Protein AF-A0AAV4USR3-F1 (afdb_monomer)

Sequence (116 aa):
MMTARRELTDFERGMHNIPPWTAQWSPALNDRDRRRLQRVVNSNGQATLRQITAEINVGRTRDLSVRTVRRNLAFLGYSSRRPTRVPLLTERHRLQRLSWAREHIGWSLDEWKTLA

Mean predicted aligned error: 11.94 Å

Solvent-accessible surface area (backbone atoms only — not comparable to full-atom values): 7702 Å² total; per-residue (Å²): 136,87,77,86,74,83,64,87,52,79,71,72,80,61,65,91,74,73,66,79,89,56,82,66,80,59,88,87,60,53,75,68,51,51,55,48,51,51,50,58,43,70,76,39,84,81,62,48,67,66,55,54,34,53,59,69,28,61,95,46,97,69,74,65,53,59,66,59,52,52,53,52,37,47,74,74,60,51,77,93,74,82,80,80,91,68,82,86,73,52,71,67,56,50,52,54,53,49,52,51,50,62,77,52,68,81,62,50,76,70,63,59,56,76,77,112

Foldseek 3Di:
DDDPDQDPDPVNVPPPDDDPVCVPLPPPADPVLLVVLVVLCVVPVPDDLVRSQVVSQVPDPDGDDSVSSVSSCVVVRHDDDDDDDDPDDDPVNVVVVVVVCVVCVPDDPVNVVVVD

Organism: NCBI:txid1538125

Secondary structure (DSSP, 8-state):
---------GGGGGTT---GGGTTS-TTS-HHHHHHHHHHHHH-TT--HHHHHHHHHTT-SSPPPHHHHHHHHHHTT----PPP------HHHHHHHHHHHHHTTT--HHHHHTT-

Nearest PDB structures (foldseek):
  2roh-assembly1_A  TM=5.641E-01  e=9.543E+00  Oryza sativa

Structure (mmCIF, N/CA/C/O backbone):
data_AF-A0AAV4USR3-F1
#
_entry.id   AF-A0AAV4USR3-F1
#
loop_
_atom_site.group_PDB
_atom_site.id
_atom_site.type_symbol
_atom_site.label_atom_id
_atom_site.label_alt_id
_atom_site.label_comp_id
_atom_site.label_asym_id
_atom_site.label_entity_id
_atom_site.label_seq_id
_atom_site.pdbx_PDB_ins_code
_atom_site.Cartn_x
_atom_site.Cartn_y
_atom_site.Cartn_z
_atom_site.occupancy
_atom_site.B_iso_or_equiv
_atom_site.auth_seq_id
_atom_site.auth_comp_id
_atom_site.auth_asym_id
_atom_site.auth_atom_id
_atom_site.pdbx_PDB_model_num
ATOM 1 N N . MET A 1 1 ? -1.193 0.515 9.730 1.00 30.30 1 MET A N 1
ATOM 2 C CA . MET A 1 1 ? -0.431 -0.531 9.019 1.00 30.30 1 MET A CA 1
ATOM 3 C C . MET A 1 1 ? -1.405 -1.283 8.122 1.00 30.30 1 MET A C 1
ATOM 5 O O . MET A 1 1 ? -2.218 -2.035 8.637 1.00 30.30 1 MET A O 1
ATOM 9 N N . MET A 1 2 ? -1.437 -0.980 6.821 1.00 30.89 2 MET A N 1
ATOM 10 C CA . MET A 1 2 ? -2.318 -1.670 5.871 1.00 30.89 2 MET A CA 1
ATOM 11 C C . MET A 1 2 ? -1.630 -2.956 5.416 1.00 30.89 2 MET A C 1
ATOM 13 O O . MET A 1 2 ? -0.662 -2.921 4.664 1.00 30.89 2 MET A O 1
ATOM 17 N N . THR A 1 3 ? -2.112 -4.083 5.921 1.00 31.78 3 THR A N 1
ATOM 18 C CA . THR A 1 3 ? -1.716 -5.427 5.508 1.00 31.78 3 THR A CA 1
ATOM 19 C C . THR A 1 3 ? -2.157 -5.646 4.064 1.00 31.78 3 THR A C 1
ATOM 21 O O . THR A 1 3 ? -3.350 -5.733 3.773 1.00 31.78 3 THR A O 1
ATOM 24 N N . ALA A 1 4 ? -1.198 -5.734 3.142 1.00 34.66 4 ALA A N 1
ATOM 25 C CA . ALA A 1 4 ? -1.446 -6.242 1.800 1.00 34.66 4 ALA A CA 1
ATOM 26 C C . ALA A 1 4 ? -1.806 -7.731 1.923 1.00 34.66 4 ALA A C 1
ATOM 28 O O . ALA A 1 4 ? -0.934 -8.594 2.023 1.00 34.66 4 ALA A O 1
ATOM 29 N N . ARG A 1 5 ? -3.103 -8.036 2.016 1.00 40.19 5 ARG A N 1
ATOM 30 C CA . ARG A 1 5 ? -3.588 -9.414 2.086 1.00 40.19 5 ARG A CA 1
ATOM 31 C C . ARG A 1 5 ? -3.612 -9.975 0.665 1.00 40.19 5 ARG A C 1
ATOM 33 O O . ARG A 1 5 ? -4.378 -9.511 -0.173 1.00 40.19 5 ARG A O 1
ATOM 40 N N . ARG A 1 6 ? -2.729 -10.941 0.407 1.00 42.88 6 ARG A N 1
ATOM 41 C CA . ARG A 1 6 ? -2.738 -11.806 -0.778 1.00 42.88 6 ARG A CA 1
ATOM 42 C C . ARG A 1 6 ? -4.080 -12.534 -0.805 1.00 42.88 6 ARG A C 1
ATOM 44 O O . ARG A 1 6 ? -4.333 -13.357 0.070 1.00 42.88 6 ARG A O 1
ATOM 51 N N . GLU A 1 7 ? -4.946 -12.203 -1.754 1.00 40.69 7 GLU A N 1
ATOM 52 C CA . GLU A 1 7 ? -6.102 -13.048 -2.041 1.00 40.69 7 GLU A CA 1
ATOM 53 C C . GLU A 1 7 ? -5.643 -14.143 -3.005 1.00 40.69 7 GLU A C 1
ATOM 55 O O . GLU A 1 7 ? -5.051 -13.856 -4.046 1.00 40.69 7 GLU A O 1
ATOM 60 N N . LEU A 1 8 ? -5.841 -15.397 -2.596 1.00 39.69 8 LEU A N 1
ATOM 61 C CA . LEU A 1 8 ? -5.599 -16.577 -3.419 1.00 39.69 8 LEU A CA 1
ATOM 62 C C . LEU A 1 8 ? -6.607 -16.522 -4.575 1.00 39.69 8 LEU A C 1
ATOM 64 O O . LEU A 1 8 ? -7.795 -16.772 -4.386 1.00 39.69 8 LEU A O 1
ATOM 68 N N . THR A 1 9 ? -6.170 -16.072 -5.748 1.00 47.53 9 THR A N 1
ATOM 69 C CA . THR A 1 9 ? -7.035 -15.976 -6.932 1.00 47.53 9 THR A CA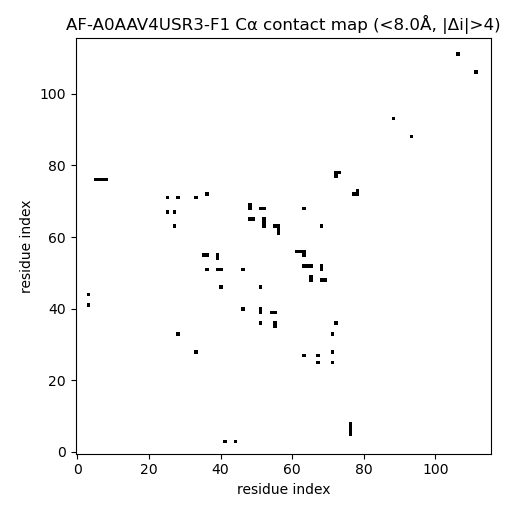 1
ATOM 70 C C . THR A 1 9 ? -7.415 -17.371 -7.434 1.00 47.53 9 THR A C 1
ATOM 72 O O . THR A 1 9 ? -6.604 -18.288 -7.323 1.00 47.53 9 THR A O 1
ATOM 75 N N . ASP A 1 10 ? -8.570 -17.518 -8.094 1.00 38.16 10 ASP A N 1
ATOM 76 C CA . ASP A 1 10 ? -9.006 -18.759 -8.776 1.00 38.16 10 ASP A CA 1
ATOM 77 C C . ASP A 1 10 ? -7.948 -19.356 -9.734 1.00 38.16 10 ASP A C 1
ATOM 79 O O . ASP A 1 10 ? -7.978 -20.543 -10.051 1.00 38.16 10 ASP A O 1
ATOM 83 N N . PHE A 1 11 ? -6.957 -18.550 -10.130 1.00 40.94 11 PHE A N 1
ATOM 84 C CA . PHE A 1 11 ? -5.732 -18.947 -10.826 1.00 40.94 11 PHE A CA 1
ATOM 85 C C . PHE A 1 11 ? -4.934 -20.053 -10.106 1.00 40.94 11 PHE A C 1
ATOM 87 O O . PHE A 1 11 ? -4.381 -20.925 -10.769 1.00 40.94 11 PHE A O 1
ATOM 94 N N . GLU A 1 12 ? -4.896 -20.066 -8.768 1.00 42.19 12 GLU A N 1
ATOM 95 C CA . GLU A 1 12 ? -4.143 -21.058 -7.985 1.00 42.19 12 GLU A CA 1
ATOM 96 C C . GLU A 1 12 ? -4.843 -22.431 -7.928 1.00 42.19 12 GLU A C 1
ATOM 98 O O . GLU A 1 12 ? -4.163 -23.445 -7.782 1.00 42.19 12 GLU A O 1
ATOM 103 N N . ARG A 1 13 ? -6.172 -22.514 -8.128 1.00 46.25 13 ARG A N 1
ATOM 104 C CA . ARG A 1 13 ? -6.904 -23.803 -8.170 1.00 46.25 13 ARG A CA 1
ATOM 105 C C . ARG A 1 13 ? -6.668 -24.606 -9.456 1.00 46.25 13 ARG A C 1
ATOM 107 O O . ARG A 1 13 ? -6.939 -25.801 -9.474 1.00 46.25 13 ARG A O 1
ATOM 114 N N . GLY A 1 14 ? -6.173 -23.977 -10.525 1.00 44.16 14 GLY A N 1
ATOM 115 C CA . GLY A 1 14 ? -6.080 -24.577 -11.864 1.00 44.16 14 GLY A CA 1
ATOM 116 C C . GLY A 1 14 ? -4.674 -24.962 -12.337 1.00 44.16 14 GLY A C 1
ATOM 117 O O . GLY A 1 14 ? -4.511 -25.324 -13.499 1.00 44.16 14 GLY A O 1
ATOM 118 N N . MET A 1 15 ? -3.641 -24.873 -11.491 1.00 48.38 15 MET A N 1
ATOM 119 C CA . MET A 1 15 ? -2.240 -25.020 -11.930 1.00 48.38 15 MET A CA 1
ATOM 120 C C . MET A 1 15 ? -1.744 -26.465 -12.101 1.00 48.38 15 MET A C 1
ATOM 122 O O . MET A 1 15 ? -0.615 -26.666 -12.541 1.00 48.38 15 MET A O 1
ATOM 126 N N . HIS A 1 16 ? -2.557 -27.479 -11.799 1.00 49.75 16 HIS A N 1
ATOM 127 C CA . HIS A 1 16 ? -2.119 -28.879 -11.871 1.00 49.75 16 HIS A CA 1
ATOM 128 C C . HIS A 1 16 ? -2.033 -29.455 -13.294 1.00 49.75 16 HIS A C 1
ATOM 130 O O . HIS A 1 16 ? -1.682 -30.622 -13.442 1.00 49.75 16 HIS A O 1
ATOM 136 N N . ASN A 1 17 ? -2.329 -28.677 -14.345 1.00 47.12 17 ASN A N 1
ATOM 137 C CA . ASN A 1 17 ? -2.260 -29.186 -15.716 1.00 47.12 17 ASN A CA 1
ATOM 138 C C . ASN A 1 17 ? -1.972 -28.088 -16.759 1.00 47.12 17 ASN A C 1
ATOM 140 O O . ASN A 1 17 ? -2.830 -27.710 -17.555 1.00 47.12 17 ASN A O 1
ATOM 144 N N . ILE A 1 18 ? -0.757 -27.534 -16.731 1.00 50.78 18 ILE A N 1
ATOM 145 C CA . ILE A 1 18 ? -0.300 -26.541 -17.711 1.00 50.78 18 ILE A CA 1
ATOM 146 C C . ILE A 1 18 ? 0.595 -27.239 -18.761 1.00 50.78 18 ILE A C 1
ATOM 148 O O . ILE A 1 18 ? 1.625 -27.801 -18.384 1.00 50.78 18 ILE A O 1
ATOM 152 N N . PRO A 1 19 ? 0.257 -27.209 -20.069 1.00 46.75 19 PRO A N 1
ATOM 153 C CA . PRO A 1 19 ? 1.023 -27.913 -21.101 1.00 46.75 19 PRO A CA 1
ATOM 154 C C . PRO A 1 19 ? 2.440 -27.350 -21.322 1.00 46.75 19 PRO A C 1
ATOM 156 O O . PRO A 1 19 ? 2.606 -26.131 -21.303 1.00 46.75 19 PRO A O 1
ATOM 159 N N . PRO A 1 20 ? 3.455 -28.169 -21.657 1.00 44.19 20 PRO A N 1
ATOM 160 C CA . PRO A 1 20 ? 4.866 -27.750 -21.740 1.00 44.19 20 PRO A CA 1
ATOM 161 C C . PRO A 1 20 ? 5.180 -26.634 -22.753 1.00 44.19 20 PRO A C 1
ATOM 163 O O . PRO A 1 20 ? 6.134 -25.884 -22.570 1.00 44.19 20 PRO A O 1
ATOM 166 N N . TRP A 1 21 ? 4.367 -26.457 -23.802 1.00 45.12 21 TRP A N 1
ATOM 167 C CA . TRP A 1 21 ? 4.540 -25.382 -24.798 1.00 45.12 21 TRP A CA 1
ATOM 168 C C . TRP A 1 21 ? 4.199 -23.979 -24.262 1.00 45.12 21 TRP A C 1
ATOM 170 O O . TRP A 1 21 ? 4.398 -22.970 -24.934 1.00 45.12 21 TRP A O 1
ATOM 180 N N . THR A 1 22 ? 3.748 -23.898 -23.012 1.00 47.72 22 THR A N 1
ATOM 181 C CA . THR A 1 22 ? 3.636 -22.665 -22.227 1.00 47.72 22 THR A CA 1
ATOM 182 C C . THR A 1 22 ? 4.960 -22.193 -21.623 1.00 47.72 22 THR A C 1
ATOM 184 O O . THR A 1 22 ? 4.990 -21.148 -20.971 1.00 47.72 22 THR A O 1
ATOM 187 N N . ALA A 1 23 ? 6.076 -22.887 -21.887 1.00 41.19 23 ALA A N 1
ATOM 188 C CA . ALA A 1 23 ? 7.441 -22.544 -21.462 1.00 41.19 23 ALA A CA 1
ATOM 189 C C . ALA A 1 23 ? 7.973 -21.172 -21.960 1.00 41.19 23 ALA A C 1
ATOM 191 O O . ALA A 1 23 ? 9.167 -20.890 -21.912 1.00 41.19 23 ALA A O 1
ATOM 192 N N . GLN A 1 24 ? 7.083 -20.280 -22.392 1.00 51.19 24 GLN A N 1
ATOM 193 C CA . GLN A 1 24 ? 7.318 -18.889 -22.752 1.00 51.19 24 GLN A CA 1
ATOM 194 C C . GLN A 1 24 ? 6.398 -17.935 -21.961 1.00 51.19 24 GLN A C 1
ATOM 196 O O . GLN A 1 24 ? 5.935 -16.912 -22.468 1.00 51.19 24 GLN A O 1
ATOM 201 N N . TRP A 1 25 ? 6.079 -18.232 -20.700 1.00 54.62 25 TRP A N 1
ATOM 202 C CA . TRP A 1 25 ? 5.266 -17.341 -19.865 1.00 54.62 25 TRP A CA 1
ATOM 203 C C . TRP A 1 25 ? 6.099 -16.177 -19.303 1.00 54.62 25 TRP A C 1
ATOM 205 O O . TRP A 1 25 ? 6.557 -16.143 -18.163 1.00 54.62 25 TRP A O 1
ATOM 215 N N . SER A 1 26 ? 6.255 -15.187 -20.190 1.00 55.75 26 SER A N 1
ATOM 216 C CA . SER A 1 26 ? 6.969 -13.907 -20.067 1.00 55.75 26 SER A CA 1
ATOM 217 C C . SER A 1 26 ? 8.467 -14.023 -19.734 1.00 55.75 26 SER A C 1
ATOM 219 O O . SER A 1 26 ? 8.857 -13.780 -18.592 1.00 55.75 26 SER A O 1
ATOM 221 N N . PRO A 1 27 ? 9.332 -14.241 -20.747 1.00 56.00 27 PRO A N 1
ATOM 222 C CA . PRO A 1 27 ? 10.795 -14.301 -20.591 1.00 56.00 27 PRO A CA 1
ATOM 223 C C . PRO A 1 27 ? 11.454 -12.996 -20.105 1.00 56.00 27 PRO A C 1
ATOM 225 O O . PRO A 1 27 ? 12.654 -12.955 -19.864 1.00 56.00 27 PRO A O 1
ATOM 228 N N . ALA A 1 28 ? 10.704 -11.893 -20.019 1.00 58.81 28 ALA A N 1
ATOM 229 C CA . ALA A 1 28 ? 11.267 -10.554 -19.842 1.00 58.81 28 ALA A CA 1
ATOM 230 C C . ALA A 1 28 ? 11.705 -10.219 -18.401 1.00 58.81 28 ALA A C 1
ATOM 232 O O . ALA A 1 28 ? 12.473 -9.276 -18.206 1.00 58.81 28 ALA A O 1
ATOM 233 N N . LEU A 1 29 ? 11.196 -10.942 -17.399 1.00 72.44 29 LEU A N 1
ATOM 234 C CA . LEU A 1 29 ? 11.468 -10.710 -15.977 1.00 72.44 29 LEU A CA 1
ATOM 235 C C . LEU A 1 29 ? 11.821 -12.045 -15.312 1.00 72.44 29 LEU A C 1
ATOM 237 O O . LEU A 1 29 ? 10.968 -12.931 -15.208 1.00 72.44 29 LEU A O 1
ATOM 241 N N . ASN A 1 30 ? 13.070 -12.166 -14.859 1.00 82.88 30 ASN A N 1
ATOM 242 C CA . ASN A 1 30 ? 13.542 -13.317 -14.089 1.00 82.88 30 ASN A CA 1
ATOM 243 C C . ASN A 1 30 ? 13.008 -13.275 -12.641 1.00 82.88 30 ASN A 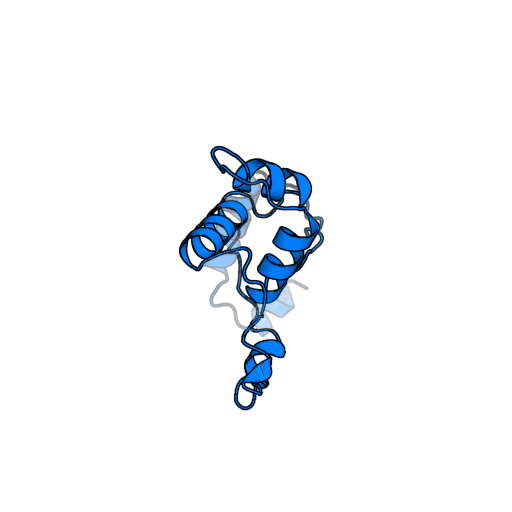C 1
ATOM 245 O O . ASN A 1 30 ? 12.438 -12.275 -12.196 1.00 82.88 30 ASN A O 1
ATOM 249 N N . ASP A 1 31 ? 13.228 -14.336 -11.868 1.00 83.00 31 ASP A N 1
ATOM 250 C CA . ASP A 1 31 ? 12.729 -14.426 -10.487 1.00 83.00 31 ASP A CA 1
ATOM 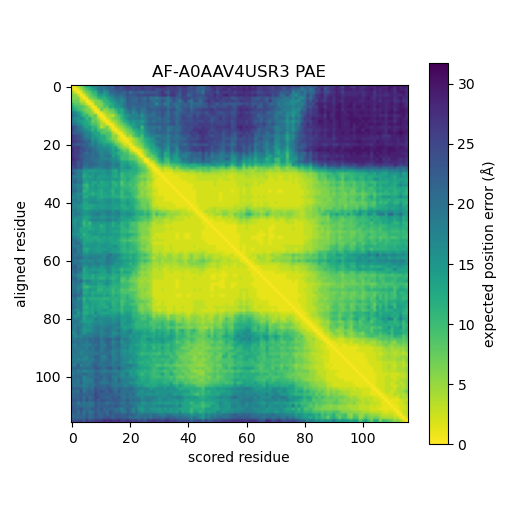251 C C . ASP A 1 31 ? 13.293 -13.349 -9.554 1.00 83.00 31 ASP A C 1
ATOM 253 O O . ASP A 1 31 ? 12.644 -12.934 -8.590 1.00 83.00 31 ASP A O 1
ATOM 257 N N . ARG A 1 32 ? 14.509 -12.859 -9.820 1.00 85.12 32 ARG A N 1
ATOM 258 C CA . ARG A 1 32 ? 15.092 -11.737 -9.070 1.00 85.12 32 ARG A CA 1
ATOM 259 C C . ARG A 1 32 ? 14.307 -10.455 -9.327 1.00 85.12 32 ARG A C 1
ATOM 261 O O . ARG A 1 32 ? 13.997 -9.725 -8.384 1.00 85.12 32 ARG A O 1
ATOM 268 N N . ASP A 1 33 ? 13.963 -10.200 -10.580 1.00 87.25 33 ASP A N 1
ATOM 269 C CA . ASP A 1 33 ? 13.201 -9.027 -10.959 1.00 87.25 33 ASP A CA 1
ATOM 270 C C . ASP A 1 33 ? 11.749 -9.113 -10.479 1.00 87.25 33 ASP A C 1
ATOM 272 O O . ASP A 1 33 ? 11.200 -8.108 -10.033 1.00 87.25 33 ASP A O 1
ATOM 276 N N . ARG A 1 34 ? 11.141 -10.307 -10.489 1.00 87.94 34 ARG A N 1
ATOM 277 C CA . ARG A 1 34 ? 9.805 -10.537 -9.913 1.00 87.94 34 ARG A CA 1
ATOM 278 C C . ARG A 1 34 ? 9.794 -10.250 -8.410 1.00 87.94 34 ARG A C 1
ATOM 280 O O . ARG A 1 34 ? 8.928 -9.518 -7.938 1.00 87.94 34 ARG A O 1
ATOM 287 N N . ARG A 1 35 ? 10.812 -10.704 -7.668 1.00 90.25 35 ARG A N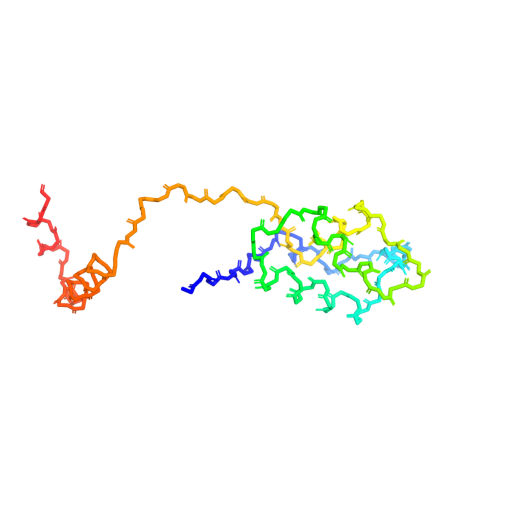 1
ATOM 288 C CA . ARG A 1 35 ? 10.993 -10.352 -6.245 1.00 90.25 35 ARG A CA 1
ATOM 289 C C . ARG A 1 35 ? 11.205 -8.853 -6.032 1.00 90.25 35 ARG A C 1
ATOM 291 O O . ARG A 1 35 ? 10.716 -8.288 -5.055 1.00 90.25 35 ARG A O 1
ATOM 298 N N . ARG A 1 36 ? 11.940 -8.181 -6.924 1.00 91.00 36 ARG A N 1
ATOM 299 C CA . ARG A 1 36 ? 12.092 -6.718 -6.876 1.00 91.00 36 ARG A CA 1
ATOM 300 C C . ARG A 1 36 ? 10.754 -6.019 -7.120 1.00 91.00 36 ARG A C 1
ATOM 302 O O . ARG A 1 36 ? 10.418 -5.121 -6.359 1.00 91.00 36 ARG A O 1
ATOM 309 N N . LEU A 1 37 ? 9.983 -6.465 -8.108 1.00 90.50 37 LEU A N 1
ATOM 310 C CA . LEU A 1 37 ? 8.659 -5.934 -8.422 1.00 90.50 37 LEU A CA 1
ATOM 311 C C . LEU A 1 37 ? 7.700 -6.058 -7.229 1.00 90.50 37 LEU A C 1
ATOM 313 O O . LEU A 1 37 ? 7.029 -5.088 -6.894 1.00 90.50 37 LEU A O 1
ATOM 317 N N . GLN A 1 38 ? 7.698 -7.197 -6.529 1.00 91.81 38 GLN A N 1
ATOM 318 C CA . GLN A 1 38 ? 6.921 -7.368 -5.293 1.00 91.81 38 GLN A CA 1
ATOM 319 C C . GLN A 1 38 ? 7.323 -6.365 -4.207 1.00 91.81 38 GLN A C 1
ATOM 321 O O . GLN A 1 38 ? 6.456 -5.779 -3.566 1.00 91.81 38 GLN A O 1
ATOM 326 N N . ARG A 1 39 ? 8.627 -6.123 -4.012 1.00 92.75 39 ARG A N 1
ATOM 327 C CA . ARG A 1 39 ? 9.104 -5.135 -3.029 1.00 92.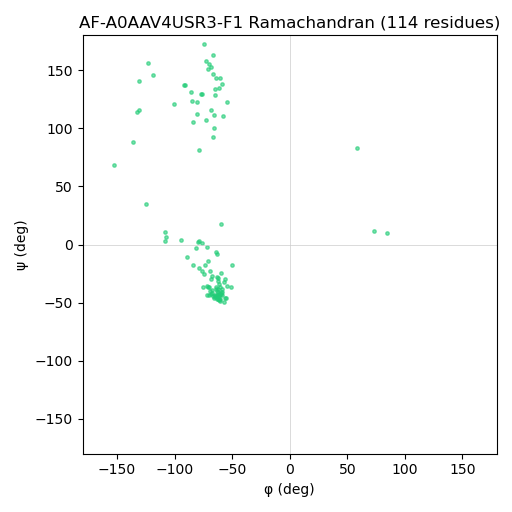75 39 ARG A CA 1
ATOM 328 C C . ARG A 1 39 ? 8.650 -3.715 -3.363 1.00 92.75 39 ARG A C 1
ATOM 330 O O . ARG A 1 39 ? 8.198 -3.027 -2.458 1.00 92.75 39 ARG A O 1
ATOM 337 N N . VAL A 1 40 ? 8.727 -3.317 -4.635 1.00 92.38 40 VAL A N 1
ATOM 338 C CA . VAL A 1 40 ? 8.265 -2.001 -5.118 1.00 92.38 40 VAL A CA 1
ATOM 339 C C . VAL A 1 40 ? 6.764 -1.813 -4.876 1.00 92.38 40 VAL A C 1
ATOM 341 O O . VAL A 1 40 ? 6.318 -0.765 -4.427 1.00 92.38 40 VAL A O 1
ATOM 344 N N . VAL A 1 41 ? 5.959 -2.844 -5.136 1.00 91.62 41 VAL A N 1
ATOM 345 C CA . VAL A 1 41 ? 4.510 -2.771 -4.890 1.00 91.62 41 VAL A CA 1
ATOM 346 C C . VAL A 1 41 ? 4.195 -2.726 -3.395 1.00 91.62 41 VAL A C 1
ATOM 348 O O . VAL A 1 41 ? 3.317 -1.982 -2.969 1.00 91.62 41 VAL A O 1
ATOM 351 N N . ASN A 1 42 ? 4.911 -3.506 -2.585 1.00 91.00 42 ASN A N 1
ATOM 352 C CA . ASN A 1 42 ? 4.655 -3.588 -1.150 1.00 91.00 42 ASN A CA 1
ATOM 353 C C . ASN A 1 42 ? 5.143 -2.347 -0.382 1.00 91.00 42 ASN A C 1
ATOM 355 O O . ASN A 1 42 ? 4.594 -2.057 0.679 1.00 91.00 42 ASN A O 1
ATOM 359 N N . SER A 1 43 ? 6.140 -1.609 -0.888 1.00 89.56 43 SER A N 1
ATOM 360 C CA . SER A 1 43 ? 6.584 -0.344 -0.285 1.00 89.56 43 SER A CA 1
ATOM 361 C C . SER A 1 43 ? 5.564 0.779 -0.489 1.00 89.56 43 SER A C 1
ATOM 363 O O . SER A 1 43 ? 5.362 1.591 0.413 1.00 89.56 43 SER A O 1
ATOM 365 N N . ASN A 1 44 ? 4.883 0.806 -1.639 1.00 85.62 44 ASN A N 1
ATOM 366 C CA . ASN A 1 44 ? 3.826 1.766 -1.935 1.00 85.62 44 ASN A CA 1
ATOM 367 C C . ASN A 1 44 ? 2.618 1.088 -2.600 1.00 85.62 44 ASN A C 1
ATOM 369 O O . ASN A 1 44 ? 2.476 1.076 -3.824 1.00 85.62 44 ASN A O 1
ATOM 373 N N . GLY A 1 45 ? 1.686 0.604 -1.774 1.00 80.56 45 GLY A N 1
ATOM 374 C CA . GLY A 1 45 ? 0.458 -0.051 -2.239 1.00 80.56 45 GLY A CA 1
ATOM 375 C C . GLY A 1 45 ? -0.503 0.846 -3.037 1.00 80.56 45 GLY A C 1
ATOM 376 O O . GLY A 1 45 ? -1.497 0.349 -3.561 1.00 80.56 45 GLY A O 1
ATOM 377 N N . GLN A 1 46 ? -0.232 2.153 -3.139 1.00 83.94 46 GLN A N 1
ATOM 378 C CA . GLN A 1 46 ? -1.014 3.108 -3.933 1.00 83.94 46 GLN A CA 1
ATOM 379 C C . GLN A 1 46 ? -0.278 3.588 -5.193 1.00 83.94 46 GLN A C 1
ATOM 381 O O . GLN A 1 46 ? -0.805 4.429 -5.924 1.00 83.94 46 GLN A O 1
ATOM 386 N N . ALA A 1 47 ? 0.924 3.070 -5.469 1.00 88.88 47 ALA A N 1
ATOM 387 C CA . ALA A 1 47 ? 1.693 3.463 -6.640 1.00 88.88 47 ALA A CA 1
ATOM 388 C C . ALA A 1 47 ? 0.944 3.128 -7.937 1.00 88.88 47 ALA A C 1
ATOM 390 O O . ALA A 1 47 ? 0.417 2.031 -8.142 1.00 88.88 47 ALA A O 1
ATOM 391 N N . THR A 1 48 ? 0.926 4.085 -8.861 1.00 91.19 48 THR A N 1
ATOM 392 C CA . THR A 1 48 ? 0.383 3.867 -10.200 1.00 91.19 48 THR A CA 1
ATOM 393 C C . THR A 1 48 ? 1.291 2.937 -10.994 1.00 91.19 48 THR A C 1
ATOM 395 O O . THR A 1 48 ? 2.507 2.891 -10.806 1.00 91.19 48 THR A O 1
ATOM 398 N N . LEU A 1 49 ? 0.722 2.249 -11.983 1.00 92.12 49 LEU A N 1
ATOM 399 C CA . LEU A 1 49 ? 1.494 1.354 -12.842 1.00 92.12 49 LEU A CA 1
ATOM 400 C C . LEU A 1 49 ? 2.664 2.066 -13.550 1.00 92.12 49 LEU A C 1
ATOM 402 O O . LEU A 1 49 ? 3.706 1.453 -13.768 1.00 92.12 49 LEU A O 1
ATOM 406 N N . ARG A 1 50 ? 2.520 3.357 -13.887 1.00 93.06 50 ARG A N 1
ATOM 407 C CA . ARG A 1 50 ? 3.607 4.160 -14.471 1.00 93.06 50 ARG A CA 1
ATOM 408 C C . ARG A 1 50 ? 4.730 4.415 -13.468 1.00 93.06 50 ARG A C 1
ATOM 410 O O . ARG A 1 50 ? 5.884 4.276 -13.847 1.00 93.06 50 ARG A O 1
ATOM 417 N N . GLN A 1 51 ? 4.401 4.727 -12.214 1.00 93.25 51 GLN A N 1
ATOM 418 C CA . GLN A 1 51 ? 5.391 4.899 -11.143 1.00 93.25 51 GLN A CA 1
ATOM 419 C C . GLN A 1 51 ? 6.143 3.592 -10.874 1.00 93.25 51 GLN A C 1
ATOM 421 O O . GLN A 1 51 ? 7.368 3.590 -10.892 1.00 93.25 51 GLN A O 1
ATOM 426 N N . ILE A 1 52 ? 5.424 2.469 -10.764 1.00 93.31 52 ILE A N 1
ATOM 427 C CA . ILE A 1 52 ? 6.032 1.137 -10.606 1.00 93.31 52 ILE A CA 1
ATOM 428 C C . ILE A 1 52 ? 6.959 0.818 -11.790 1.00 93.31 52 ILE A C 1
ATOM 430 O O . ILE A 1 52 ? 8.048 0.279 -11.608 1.00 93.31 52 ILE A O 1
ATOM 434 N N . THR A 1 53 ? 6.542 1.164 -13.013 1.00 94.25 53 THR A N 1
ATOM 435 C CA . THR A 1 53 ? 7.353 0.944 -14.222 1.00 94.25 53 THR A CA 1
ATOM 436 C C . THR A 1 53 ? 8.607 1.822 -14.234 1.00 94.25 53 THR A C 1
ATOM 438 O O . THR A 1 53 ? 9.681 1.343 -14.579 1.00 94.25 53 THR A O 1
ATOM 441 N N . ALA A 1 54 ? 8.496 3.091 -13.841 1.00 93.94 54 ALA A N 1
ATOM 442 C CA . ALA A 1 54 ? 9.651 3.975 -13.739 1.00 93.94 54 ALA A CA 1
ATOM 443 C C . ALA A 1 54 ? 10.658 3.435 -12.715 1.00 93.94 54 ALA A C 1
ATOM 445 O O . ALA A 1 54 ? 11.836 3.301 -13.025 1.00 93.94 54 ALA A O 1
ATOM 446 N N . GLU A 1 55 ? 10.182 3.025 -11.538 1.00 93.06 55 GLU A N 1
ATOM 447 C CA . GLU A 1 55 ? 11.028 2.503 -10.465 1.00 93.06 55 GLU A CA 1
ATOM 448 C C . GLU A 1 55 ? 11.723 1.190 -10.851 1.00 93.06 55 GLU A C 1
ATOM 450 O O . GLU A 1 55 ? 12.926 1.031 -10.628 1.00 93.06 55 GLU A O 1
ATOM 455 N N . ILE A 1 56 ? 11.013 0.254 -11.494 1.00 90.50 56 ILE A N 1
ATOM 456 C CA . ILE A 1 56 ? 11.620 -1.011 -11.933 1.00 90.50 56 ILE A CA 1
ATOM 457 C C . ILE A 1 56 ? 12.631 -0.811 -13.077 1.00 90.50 56 ILE A C 1
ATOM 459 O O . ILE A 1 56 ? 13.539 -1.630 -13.234 1.00 90.50 56 ILE A O 1
ATOM 463 N N . ASN A 1 57 ? 12.527 0.277 -13.839 1.00 92.12 57 ASN A N 1
ATOM 464 C CA . ASN A 1 57 ? 13.470 0.598 -14.910 1.00 92.12 57 ASN A CA 1
ATOM 465 C C . ASN A 1 57 ? 14.731 1.320 -14.411 1.00 92.12 57 ASN A C 1
ATOM 467 O O . ASN A 1 57 ? 15.755 1.271 -15.087 1.00 92.12 57 ASN A O 1
ATOM 471 N N . VAL A 1 58 ? 14.721 1.904 -13.204 1.00 91.12 58 VAL A N 1
ATOM 472 C CA . VAL A 1 58 ? 15.923 2.525 -12.617 1.00 91.12 58 VAL A CA 1
ATOM 473 C C . VAL A 1 58 ? 17.086 1.527 -12.582 1.00 91.12 58 VAL A C 1
ATOM 475 O O . VAL A 1 58 ? 16.978 0.456 -11.978 1.00 91.12 58 VAL A O 1
ATOM 478 N N . GLY A 1 59 ? 18.199 1.901 -13.224 1.00 85.62 59 GLY A N 1
ATOM 479 C CA . GLY A 1 59 ? 19.440 1.121 -13.269 1.00 85.62 59 GLY A CA 1
ATOM 480 C C . GLY A 1 59 ? 19.389 -0.128 -14.155 1.00 85.62 59 GLY A C 1
ATOM 481 O O . GLY A 1 59 ? 20.280 -0.972 -14.062 1.00 85.62 59 GLY A O 1
ATOM 482 N N . ARG A 1 60 ? 18.352 -0.291 -14.987 1.00 86.50 60 ARG A N 1
ATOM 483 C CA . ARG A 1 60 ? 18.206 -1.438 -15.889 1.00 86.50 60 ARG A CA 1
ATOM 484 C C . ARG A 1 60 ? 18.816 -1.118 -17.257 1.00 86.50 60 ARG A C 1
ATOM 486 O O . ARG A 1 60 ? 18.587 -0.054 -17.807 1.00 86.50 60 ARG A O 1
ATOM 493 N N . THR A 1 61 ? 19.545 -2.068 -17.842 1.00 85.88 61 THR A N 1
ATOM 494 C CA . THR A 1 61 ? 20.122 -1.918 -19.195 1.00 85.88 61 THR A CA 1
ATOM 495 C C . THR A 1 61 ? 19.053 -1.888 -20.290 1.00 85.88 61 THR A C 1
ATOM 497 O O . THR A 1 61 ? 19.241 -1.278 -21.336 1.00 85.88 61 THR A O 1
ATOM 500 N N . ARG A 1 62 ? 17.925 -2.574 -20.062 1.00 85.94 62 ARG A N 1
ATOM 501 C CA . ARG A 1 62 ? 16.781 -2.615 -20.974 1.00 85.94 62 ARG A CA 1
ATOM 502 C C . ARG A 1 62 ? 15.499 -2.325 -20.217 1.00 85.94 62 ARG A C 1
ATOM 504 O O . ARG A 1 62 ? 15.071 -3.141 -19.396 1.00 85.94 62 ARG A O 1
ATOM 511 N N . ASP A 1 63 ? 14.867 -1.218 -20.570 1.00 89.44 63 ASP A N 1
ATOM 512 C CA . ASP A 1 63 ? 13.609 -0.799 -19.974 1.00 89.44 63 ASP A CA 1
ATOM 513 C C . ASP A 1 63 ? 12.473 -1.782 -20.252 1.00 89.44 63 ASP A C 1
ATOM 515 O O . ASP A 1 63 ? 12.332 -2.376 -21.327 1.00 89.44 63 ASP A O 1
ATOM 519 N N . LEU A 1 64 ? 11.626 -1.939 -19.243 1.00 89.06 64 LEU A N 1
ATOM 520 C CA . LEU A 1 64 ? 10.400 -2.703 -19.314 1.00 89.06 64 LEU A CA 1
ATOM 521 C C . LEU A 1 64 ? 9.254 -1.791 -19.719 1.00 89.06 64 LEU A C 1
ATOM 523 O O . LEU A 1 64 ? 9.077 -0.687 -19.200 1.00 89.06 64 LEU A O 1
ATOM 527 N N . SER A 1 65 ? 8.417 -2.302 -20.616 1.00 91.38 65 SER A N 1
ATOM 528 C CA . SER A 1 65 ? 7.157 -1.646 -20.928 1.00 91.38 65 SER A CA 1
ATOM 529 C C . SER A 1 65 ? 6.173 -1.783 -19.764 1.00 91.38 65 SER A C 1
ATOM 531 O O . SER A 1 65 ? 6.118 -2.807 -19.076 1.00 91.38 65 SER A O 1
ATOM 533 N N . VAL A 1 66 ? 5.287 -0.796 -19.640 1.00 93.06 66 VAL A N 1
ATOM 534 C CA . VAL A 1 66 ? 4.129 -0.818 -18.731 1.00 93.06 66 VAL A CA 1
ATOM 535 C C . VAL A 1 66 ? 3.302 -2.105 -18.893 1.00 93.06 66 VAL A C 1
ATOM 537 O O . VAL A 1 66 ? 2.798 -2.667 -17.919 1.00 93.06 66 VAL A O 1
ATOM 540 N N . ARG A 1 67 ? 3.172 -2.613 -20.128 1.00 90.94 67 ARG A N 1
ATOM 541 C CA . ARG A 1 67 ? 2.431 -3.846 -20.436 1.00 90.94 67 ARG A CA 1
ATOM 542 C C . ARG A 1 67 ? 3.117 -5.086 -19.861 1.00 90.94 67 ARG A C 1
ATOM 544 O O . ARG A 1 67 ? 2.429 -5.971 -19.354 1.00 90.94 67 ARG A O 1
ATOM 551 N N . THR A 1 68 ? 4.445 -5.136 -19.911 1.00 89.69 68 THR A N 1
ATOM 552 C CA . THR A 1 68 ? 5.247 -6.221 -19.329 1.00 89.69 68 THR A CA 1
ATOM 553 C C . THR A 1 68 ? 5.108 -6.245 -17.811 1.00 89.69 68 THR A C 1
ATOM 555 O O . THR A 1 68 ? 4.860 -7.308 -17.238 1.00 89.69 68 THR A O 1
ATOM 558 N N . VAL A 1 69 ? 5.189 -5.074 -17.173 1.00 90.94 69 VAL A N 1
ATOM 559 C CA . VAL A 1 69 ? 5.008 -4.926 -15.723 1.00 90.94 69 VAL A CA 1
ATOM 560 C C . VAL A 1 69 ? 3.607 -5.377 -15.309 1.00 90.94 69 VAL A C 1
ATOM 562 O O . VAL A 1 69 ? 3.478 -6.224 -14.432 1.00 90.94 69 VAL A O 1
ATOM 565 N N . ARG A 1 70 ? 2.554 -4.920 -16.002 1.00 90.75 70 ARG A N 1
ATOM 566 C CA . ARG A 1 70 ? 1.164 -5.320 -15.711 1.00 90.75 70 ARG A CA 1
ATOM 567 C C . ARG A 1 70 ? 0.951 -6.834 -15.758 1.00 90.75 70 ARG A C 1
ATOM 569 O O . ARG A 1 70 ? 0.312 -7.379 -14.867 1.00 90.75 70 ARG A O 1
ATOM 576 N N . ARG A 1 71 ? 1.470 -7.509 -16.790 1.00 88.12 71 ARG A N 1
ATOM 577 C CA . ARG A 1 71 ? 1.342 -8.971 -16.930 1.00 88.12 71 ARG A CA 1
ATOM 578 C C . ARG A 1 71 ? 2.017 -9.713 -15.780 1.00 88.12 71 ARG A C 1
ATOM 580 O O . ARG A 1 71 ? 1.455 -10.674 -15.273 1.00 88.12 71 ARG A O 1
ATOM 587 N N . ASN A 1 72 ? 3.193 -9.250 -15.358 1.00 88.94 72 ASN A N 1
ATOM 588 C CA . ASN A 1 72 ? 3.911 -9.865 -14.244 1.00 88.94 72 ASN A CA 1
ATOM 589 C C . ASN A 1 72 ? 3.224 -9.600 -12.903 1.00 88.94 72 ASN A C 1
ATOM 591 O O . ASN A 1 72 ? 3.170 -10.497 -12.075 1.00 88.94 72 ASN A O 1
ATOM 595 N N . LEU A 1 73 ? 2.637 -8.418 -12.707 1.00 90.00 73 LEU A N 1
ATOM 596 C CA . LEU A 1 73 ? 1.807 -8.144 -11.534 1.00 90.00 73 LEU A CA 1
ATOM 597 C C . LEU A 1 73 ? 0.596 -9.080 -11.464 1.00 90.00 73 LEU A C 1
ATOM 599 O O . LEU A 1 73 ? 0.378 -9.687 -10.422 1.00 90.00 73 LEU A O 1
ATOM 603 N N . ALA A 1 74 ? -0.123 -9.264 -12.574 1.00 87.81 74 ALA A N 1
ATOM 604 C CA . ALA A 1 74 ? -1.254 -10.189 -12.637 1.00 87.81 74 ALA A CA 1
ATOM 605 C C . ALA A 1 74 ? -0.832 -11.642 -12.364 1.00 87.81 74 ALA A C 1
ATOM 607 O O . ALA A 1 74 ? -1.488 -12.332 -11.594 1.00 87.81 74 ALA A O 1
ATOM 608 N N . PHE A 1 75 ? 0.299 -12.081 -12.930 1.00 84.25 75 PHE A N 1
ATOM 609 C CA . PHE A 1 75 ? 0.872 -13.402 -12.651 1.00 84.25 75 PHE A CA 1
ATOM 610 C C . PHE A 1 75 ? 1.195 -13.600 -11.163 1.00 84.25 75 PHE A C 1
ATOM 612 O O . PHE A 1 75 ? 1.010 -14.682 -10.621 1.00 84.25 75 PHE A O 1
ATOM 619 N N . LEU A 1 76 ? 1.678 -12.552 -10.495 1.00 85.69 76 LEU A N 1
ATOM 620 C CA . LEU A 1 76 ? 1.982 -12.566 -9.064 1.00 85.69 76 LEU A CA 1
ATOM 621 C C . LEU A 1 76 ? 0.730 -12.405 -8.174 1.00 85.69 76 LEU A C 1
ATOM 623 O O . LEU A 1 76 ? 0.873 -12.314 -6.957 1.00 85.69 76 LEU A O 1
ATOM 627 N N . GLY A 1 77 ? -0.472 -12.340 -8.757 1.00 87.38 77 GLY A N 1
ATOM 628 C CA . GLY A 1 77 ? -1.739 -12.195 -8.034 1.00 87.38 77 GLY A CA 1
ATOM 629 C C . GLY A 1 77 ? -2.113 -10.754 -7.669 1.00 87.38 77 GLY A C 1
ATOM 630 O O . GLY A 1 77 ? -3.065 -10.536 -6.924 1.00 87.38 77 GLY A O 1
ATOM 631 N N . TYR A 1 78 ? -1.400 -9.747 -8.182 1.00 88.44 78 TYR A N 1
ATOM 632 C CA . TYR A 1 78 ? -1.743 -8.346 -7.939 1.00 88.44 78 TYR A CA 1
ATOM 633 C C . TYR A 1 78 ? -2.790 -7.847 -8.935 1.00 88.44 78 TYR A C 1
ATOM 635 O O . TYR A 1 78 ? -2.629 -7.944 -10.154 1.00 88.44 78 TYR A O 1
ATOM 643 N N . SER A 1 79 ? -3.828 -7.213 -8.399 1.00 85.69 79 SER A N 1
ATOM 644 C CA . SER A 1 79 ? -4.874 -6.529 -9.153 1.00 85.69 79 SER A CA 1
ATOM 645 C C . SER A 1 79 ? -4.984 -5.065 -8.720 1.00 85.69 79 SER A C 1
ATOM 647 O O . SER A 1 79 ? -4.574 -4.677 -7.626 1.00 85.69 79 SER A O 1
ATOM 649 N N . SER A 1 80 ? -5.510 -4.217 -9.604 1.00 82.75 80 SER A N 1
ATOM 650 C CA . SER A 1 80 ? -5.800 -2.827 -9.248 1.00 82.75 80 SER A CA 1
ATOM 651 C C . SER A 1 80 ? -7.075 -2.770 -8.410 1.00 82.75 80 SER A C 1
ATOM 653 O O . SER A 1 80 ? -8.102 -3.310 -8.820 1.00 82.75 80 SER A O 1
ATOM 655 N N . ARG A 1 81 ? -7.028 -2.082 -7.264 1.00 81.50 81 ARG A N 1
ATOM 656 C CA . ARG A 1 81 ? -8.192 -1.862 -6.398 1.00 81.50 81 ARG A CA 1
ATOM 657 C C . ARG A 1 81 ? -8.305 -0.387 -6.033 1.00 81.50 81 ARG A C 1
ATOM 659 O O . ARG A 1 81 ? -7.303 0.277 -5.781 1.00 81.50 81 ARG A O 1
ATOM 666 N N . ARG A 1 82 ? -9.534 0.135 -6.006 1.00 80.25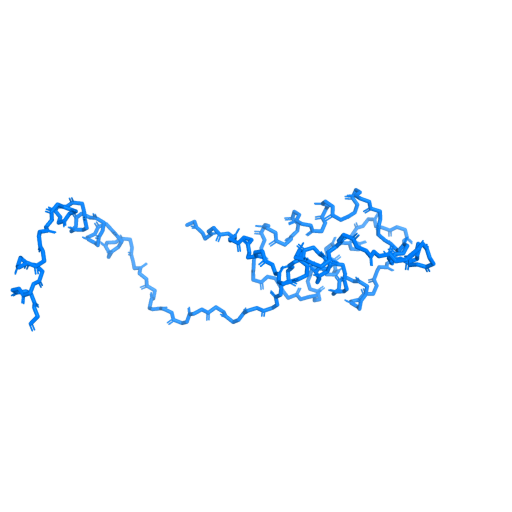 82 ARG A N 1
ATOM 667 C CA . ARG A 1 82 ? -9.799 1.482 -5.487 1.00 80.25 82 ARG A CA 1
ATOM 668 C C . ARG A 1 82 ? -9.755 1.434 -3.955 1.00 80.25 82 ARG A C 1
ATOM 670 O O . ARG A 1 82 ? -10.436 0.579 -3.389 1.00 80.25 82 ARG A O 1
ATOM 677 N N . PRO A 1 83 ? -8.997 2.318 -3.282 1.00 75.44 83 PRO A N 1
ATOM 678 C CA . PRO A 1 83 ? -9.048 2.418 -1.829 1.00 75.44 83 PRO A CA 1
ATOM 679 C C . PRO A 1 83 ? -10.471 2.739 -1.361 1.00 75.44 83 PRO A C 1
ATOM 681 O O . PRO A 1 83 ? -11.143 3.585 -1.958 1.00 75.44 83 PRO A O 1
ATOM 684 N N . THR A 1 84 ? -10.926 2.093 -0.289 1.00 82.44 84 THR A N 1
ATOM 685 C CA . THR A 1 84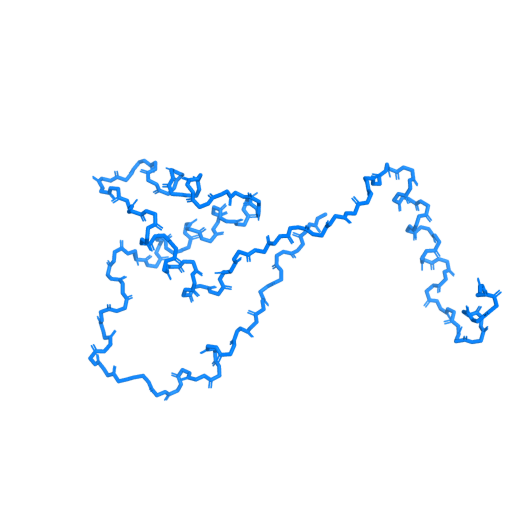 ? -12.201 2.440 0.347 1.00 82.44 84 THR A CA 1
ATOM 686 C C . THR A 1 84 ? -12.107 3.853 0.916 1.00 82.44 84 THR A C 1
ATOM 688 O O . THR A 1 84 ? -11.172 4.171 1.652 1.00 82.44 84 THR A O 1
ATOM 691 N N . ARG A 1 85 ? -13.075 4.712 0.579 1.00 84.88 85 ARG A N 1
ATOM 692 C CA . ARG A 1 85 ? -13.165 6.065 1.139 1.00 84.88 85 ARG A CA 1
ATOM 693 C C . ARG A 1 85 ? -13.617 5.959 2.592 1.00 84.88 85 ARG A C 1
ATOM 695 O O . ARG A 1 85 ? -14.773 5.649 2.852 1.00 84.88 85 ARG A O 1
ATOM 702 N N . VAL A 1 86 ? -12.700 6.201 3.520 1.00 83.75 86 VAL A N 1
ATOM 703 C CA . VAL A 1 86 ? -12.981 6.262 4.958 1.00 83.75 86 VAL A CA 1
ATOM 704 C C . VAL A 1 86 ? -12.636 7.656 5.478 1.00 83.75 86 VAL A C 1
ATOM 706 O O . VAL A 1 86 ? -11.696 8.270 4.964 1.00 83.75 86 VAL A O 1
ATOM 709 N N . PRO A 1 87 ? -13.375 8.185 6.470 1.00 88.06 87 PRO A N 1
ATOM 710 C CA . PRO A 1 87 ? -13.011 9.448 7.094 1.00 88.06 87 PRO A CA 1
ATOM 711 C C . PRO A 1 87 ? -11.625 9.333 7.730 1.00 88.06 87 PRO A C 1
ATOM 713 O O . PRO A 1 87 ? -11.257 8.292 8.285 1.00 88.06 87 PRO A O 1
ATOM 716 N N . LEU A 1 88 ? -10.853 10.416 7.662 1.00 87.75 88 LEU A N 1
ATOM 717 C CA . LEU A 1 88 ? -9.539 10.453 8.282 1.00 87.75 88 LEU A CA 1
ATOM 718 C C . LEU A 1 88 ? -9.703 10.425 9.806 1.00 87.75 88 LEU A C 1
ATOM 720 O O . LEU A 1 88 ? -10.253 11.344 10.409 1.00 87.75 88 LEU A O 1
ATOM 724 N N . LEU A 1 89 ? -9.221 9.357 10.438 1.00 91.75 89 LEU A N 1
ATOM 725 C CA . LEU A 1 89 ? -9.188 9.272 11.893 1.00 91.75 89 LEU A CA 1
ATOM 726 C C . LEU A 1 89 ? -7.979 10.044 1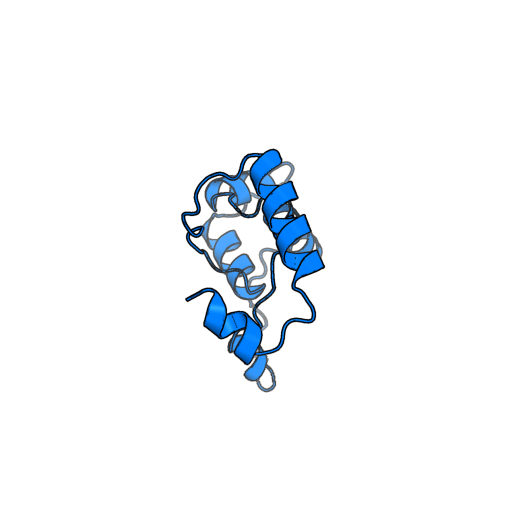2.419 1.00 91.75 89 LEU A C 1
ATOM 728 O O . LEU A 1 89 ? -6.841 9.730 12.054 1.00 91.75 89 LEU A O 1
ATOM 732 N N . THR A 1 90 ? -8.240 11.016 13.293 1.00 95.12 90 THR A N 1
ATOM 733 C CA . THR A 1 90 ? -7.217 11.636 14.139 1.00 95.12 90 THR A CA 1
ATOM 734 C C . THR A 1 90 ? -6.684 10.611 15.139 1.00 95.12 90 THR A C 1
ATOM 736 O O . THR A 1 90 ? -7.318 9.581 15.388 1.00 95.12 90 THR A O 1
ATOM 739 N N . GLU A 1 91 ? -5.530 10.889 15.742 1.00 96.44 91 GLU A N 1
ATOM 740 C CA . GLU A 1 91 ? -4.930 9.972 16.716 1.00 96.44 91 GLU A CA 1
ATOM 741 C C . GLU A 1 91 ? -5.848 9.724 17.920 1.00 96.44 91 GLU A C 1
ATOM 743 O O . GLU A 1 91 ? -6.066 8.580 18.316 1.00 96.44 91 GLU A O 1
ATOM 748 N N . ARG A 1 92 ? -6.517 10.779 18.408 1.00 96.75 92 ARG A N 1
ATOM 749 C CA . ARG A 1 92 ? -7.526 10.676 19.470 1.00 96.75 92 ARG A CA 1
ATOM 750 C C . ARG A 1 92 ? -8.633 9.680 19.118 1.00 96.75 92 ARG A C 1
ATOM 752 O O . ARG A 1 92 ? -8.972 8.836 19.940 1.00 96.75 92 ARG A O 1
ATOM 759 N N . HIS A 1 93 ? -9.170 9.742 17.895 1.00 96.00 93 HIS A N 1
ATOM 760 C CA . HIS A 1 93 ? -10.222 8.816 17.464 1.00 96.00 93 HIS A CA 1
ATOM 761 C C . HIS A 1 93 ? -9.732 7.366 17.422 1.00 96.00 93 HIS A C 1
ATOM 763 O O . HIS A 1 93 ? -10.495 6.460 17.745 1.00 96.00 93 HIS A O 1
ATOM 769 N N . ARG A 1 94 ? -8.476 7.127 17.020 1.00 95.81 94 ARG A N 1
ATOM 770 C CA . ARG A 1 94 ? -7.902 5.772 16.987 1.00 95.81 94 ARG A CA 1
ATOM 771 C C . ARG A 1 94 ? -7.780 5.192 18.388 1.00 95.81 94 ARG A C 1
ATOM 773 O O . ARG A 1 94 ? -8.203 4.060 18.595 1.00 95.81 94 ARG A O 1
ATOM 780 N N . LEU A 1 95 ? -7.261 5.978 19.331 1.00 97.50 95 LEU A N 1
ATOM 781 C CA . LEU A 1 95 ? -7.113 5.564 20.725 1.00 97.50 95 LEU A CA 1
ATOM 782 C C . LEU A 1 95 ? -8.468 5.271 21.373 1.00 97.50 95 LEU A C 1
ATOM 784 O O . LEU A 1 95 ? -8.629 4.203 21.948 1.00 97.50 95 LEU A O 1
ATOM 788 N N . GLN A 1 96 ? -9.452 6.159 21.202 1.00 96.81 96 GLN A N 1
ATOM 789 C CA . GLN A 1 96 ? -10.805 5.964 21.738 1.00 96.81 96 GLN A CA 1
ATOM 790 C C . GLN A 1 96 ? -11.491 4.723 21.160 1.00 96.81 96 GLN A C 1
ATOM 792 O O . GLN A 1 96 ? -12.087 3.940 21.890 1.00 96.81 96 GLN A O 1
ATOM 797 N N . ARG A 1 97 ? -11.391 4.503 19.842 1.00 95.31 97 ARG A N 1
ATOM 798 C CA . ARG A 1 97 ? -11.953 3.297 19.213 1.00 95.31 97 ARG A CA 1
ATOM 799 C C . ARG A 1 97 ? -11.265 2.028 19.708 1.00 95.31 97 ARG A C 1
ATOM 801 O O . ARG A 1 97 ? -11.928 1.014 19.887 1.00 95.31 97 ARG A O 1
ATOM 808 N N . LEU A 1 98 ? -9.948 2.078 19.911 1.00 96.25 98 LEU A N 1
ATOM 809 C CA . LEU A 1 98 ? -9.178 0.940 20.401 1.00 96.25 98 LEU A CA 1
ATOM 810 C C . LEU A 1 98 ? -9.486 0.622 21.867 1.00 96.25 98 LEU A C 1
ATOM 812 O O . LEU A 1 98 ? -9.624 -0.554 22.193 1.00 96.25 98 LEU A O 1
ATOM 816 N N . SER A 1 99 ? -9.582 1.630 22.741 1.00 97.00 99 SER A N 1
ATOM 817 C CA . SER A 1 99 ? -9.943 1.422 24.149 1.00 97.00 99 SER A CA 1
ATOM 818 C C . SER A 1 99 ? -11.337 0.821 24.255 1.00 97.00 99 SER A C 1
ATOM 820 O O . SER A 1 99 ? -11.496 -0.235 24.858 1.00 97.00 99 SER A O 1
ATOM 822 N N . TRP A 1 100 ? -12.297 1.403 23.534 1.00 95.00 100 TRP A N 1
ATOM 823 C CA . TRP A 1 100 ? -13.665 0.911 23.489 1.00 95.00 100 TRP A CA 1
ATOM 824 C C . TRP A 1 100 ? -13.725 -0.548 23.018 1.00 95.00 100 TRP A C 1
ATOM 826 O O . TRP A 1 100 ? -14.266 -1.404 23.708 1.00 95.00 100 TRP A O 1
ATOM 836 N N . ALA A 1 101 ? -13.063 -0.882 21.904 1.00 95.19 101 ALA A N 1
ATOM 837 C CA . ALA A 1 101 ? -13.032 -2.257 21.400 1.00 95.19 101 ALA A CA 1
ATOM 838 C C . ALA A 1 101 ? -12.392 -3.254 22.384 1.00 95.19 101 ALA A C 1
ATOM 840 O O . ALA A 1 101 ? -12.804 -4.409 22.433 1.00 95.19 101 ALA A O 1
ATOM 841 N N . ARG A 1 102 ? -11.384 -2.833 23.160 1.00 96.38 102 ARG A N 1
ATOM 842 C CA . ARG A 1 102 ? -10.743 -3.682 24.178 1.00 96.38 102 ARG A CA 1
ATOM 843 C C . ARG A 1 102 ? -11.648 -3.921 25.379 1.00 96.38 102 ARG A C 1
ATOM 845 O O . ARG A 1 102 ? -11.731 -5.052 25.839 1.00 96.38 102 ARG A O 1
ATOM 852 N N . GLU A 1 103 ? -12.321 -2.881 25.858 1.00 95.81 103 GLU A N 1
ATOM 853 C CA . GLU A 1 103 ? -13.282 -2.965 26.965 1.00 95.81 103 GLU A CA 1
ATOM 854 C C . GLU A 1 103 ? -14.470 -3.877 26.619 1.00 95.81 103 GLU A C 1
ATOM 856 O O . GLU A 1 103 ? -15.000 -4.558 27.491 1.00 95.81 103 GLU A O 1
ATOM 861 N N . HIS A 1 104 ? -14.844 -3.939 25.337 1.00 93.62 104 HIS A N 1
ATOM 862 C CA . HIS A 1 104 ? -16.057 -4.611 24.863 1.00 93.62 104 HIS A CA 1
ATOM 863 C C . HIS A 1 104 ? -15.766 -5.923 24.107 1.00 93.62 104 HIS A C 1
ATOM 865 O O . HIS A 1 104 ? -16.654 -6.498 23.485 1.00 93.62 104 HIS A O 1
ATOM 871 N N . ILE A 1 105 ? -14.526 -6.435 24.145 1.00 94.56 105 ILE A N 1
ATOM 872 C CA . ILE A 1 105 ? -14.133 -7.647 23.397 1.00 94.56 105 ILE A CA 1
ATOM 873 C C . ILE A 1 105 ? -14.887 -8.906 23.854 1.00 94.56 105 ILE A C 1
ATOM 875 O O . ILE A 1 105 ? -15.066 -9.836 23.072 1.00 94.56 105 ILE A O 1
ATOM 879 N N . GLY A 1 106 ? -15.310 -8.934 25.121 1.00 93.19 106 GLY A N 1
ATOM 880 C CA . GLY A 1 106 ? -16.002 -10.061 25.748 1.00 93.19 106 GLY A CA 1
ATOM 881 C C . GLY A 1 106 ? -17.525 -9.964 25.728 1.00 93.19 106 GLY A C 1
ATOM 882 O O . GLY A 1 106 ? -18.175 -10.818 26.321 1.00 93.19 106 GLY A O 1
ATOM 883 N N . TRP A 1 107 ? -18.091 -8.939 25.091 1.00 93.12 107 TRP A N 1
ATOM 884 C CA . TRP A 1 107 ? -19.533 -8.724 25.099 1.00 93.12 107 TRP A CA 1
ATOM 885 C C . TRP A 1 107 ? -20.298 -9.836 24.382 1.00 93.12 107 TRP A C 1
ATOM 887 O O . TRP A 1 107 ? -19.978 -10.229 23.254 1.00 93.12 107 TRP A O 1
ATOM 897 N N . SER A 1 108 ? -21.354 -10.293 25.044 1.00 92.75 108 SER A N 1
ATOM 898 C CA . SER A 1 108 ? -22.361 -11.210 24.528 1.00 92.75 108 SER A CA 1
ATOM 899 C C . SER A 1 108 ? -23.281 -10.520 23.518 1.00 92.75 108 SER A C 1
ATOM 901 O O . SER A 1 108 ? -23.438 -9.300 23.505 1.00 92.75 108 SER A O 1
ATOM 903 N N . LEU A 1 109 ? -23.926 -11.307 22.649 1.00 91.00 109 LEU A N 1
ATOM 904 C CA . LEU A 1 109 ? -24.848 -10.782 21.632 1.00 91.00 109 LEU A CA 1
ATOM 905 C C . LEU A 1 109 ? -25.993 -9.948 22.225 1.00 91.00 109 LEU A C 1
ATOM 907 O O . LEU A 1 109 ? -26.475 -9.043 21.550 1.00 91.00 109 LEU A O 1
ATOM 911 N N . ASP A 1 110 ? -26.427 -10.236 23.452 1.00 91.62 110 ASP A N 1
ATOM 912 C CA . ASP A 1 110 ? -27.491 -9.472 24.105 1.00 91.62 110 ASP A CA 1
ATOM 913 C C . ASP A 1 110 ? -26.993 -8.108 24.601 1.00 91.62 110 ASP A C 1
ATOM 915 O O . ASP A 1 110 ? -27.692 -7.115 24.416 1.00 91.62 110 ASP A O 1
ATOM 919 N N . GLU A 1 111 ? -25.754 -8.016 25.091 1.00 88.62 111 GLU A N 1
ATOM 920 C CA . GLU A 1 111 ? -25.106 -6.732 25.402 1.00 88.62 111 GLU A CA 1
ATOM 921 C C . GLU A 1 111 ? -24.923 -5.883 24.134 1.00 88.62 111 GLU A C 1
ATOM 923 O O . GLU A 1 111 ? -25.235 -4.693 24.135 1.00 88.62 111 GLU A O 1
ATOM 928 N N . TRP A 1 112 ? -24.546 -6.493 23.003 1.00 88.69 112 TRP A N 1
ATOM 929 C CA . TRP A 1 112 ? -24.469 -5.792 21.712 1.00 88.69 112 TRP A CA 1
ATOM 930 C C . TRP A 1 112 ? -25.808 -5.208 21.243 1.00 88.69 112 TRP A C 1
ATOM 932 O O . TRP A 1 112 ? -25.821 -4.123 20.661 1.00 88.69 112 TRP A O 1
ATOM 942 N N . LYS A 1 113 ? -26.934 -5.890 21.494 1.00 89.31 113 LYS A N 1
ATOM 943 C CA . LYS A 1 113 ? -28.270 -5.405 21.097 1.00 89.31 113 LYS A CA 1
ATOM 944 C C . LYS A 1 113 ? -28.698 -4.155 21.859 1.00 89.31 113 LYS A C 1
ATOM 946 O O . LYS A 1 113 ? -29.473 -3.379 21.321 1.00 89.31 113 LYS A O 1
ATOM 951 N N . THR A 1 114 ? -28.197 -3.944 23.076 1.00 88.25 114 THR A N 1
ATOM 952 C CA . THR A 1 114 ? -28.557 -2.763 23.883 1.00 88.25 114 THR A CA 1
ATOM 953 C C . THR A 1 114 ? -27.983 -1.445 23.360 1.00 88.25 114 THR A C 1
ATOM 955 O O . THR A 1 114 ? -28.429 -0.383 23.782 1.00 88.25 114 THR A O 1
ATOM 958 N N . LEU A 1 115 ? -27.012 -1.497 22.442 1.00 80.06 115 LEU A N 1
ATOM 959 C CA . LEU A 1 115 ? -26.427 -0.311 21.811 1.00 80.06 115 LEU A CA 1
ATOM 960 C C . LEU A 1 115 ? -27.153 0.135 20.531 1.00 80.06 115 LEU A C 1
ATOM 962 O O . LEU A 1 115 ? -26.813 1.196 20.004 1.00 80.06 115 LEU A O 1
ATOM 966 N N . ALA A 1 116 ? -28.063 -0.690 20.001 1.00 56.34 116 ALA A N 1
ATOM 967 C CA . ALA A 1 116 ? -28.795 -0.444 18.757 1.00 56.34 116 ALA A CA 1
ATOM 968 C C . ALA A 1 116 ? -30.100 0.319 19.014 1.00 56.34 116 ALA A C 1
ATOM 970 O O . ALA A 1 116 ? -30.405 1.211 18.191 1.00 56.34 116 ALA A O 1
#

pLDDT: mean 78.49, std 20.17, range [30.3, 97.5]

Radius of gyration: 21.32 Å; Cα contacts (8 Å, |Δi|>4): 42; chains: 1; bounding box: 49×41×52 Å

InterPro domains:
  IPR002492 Transposase, Tc1-like [PF01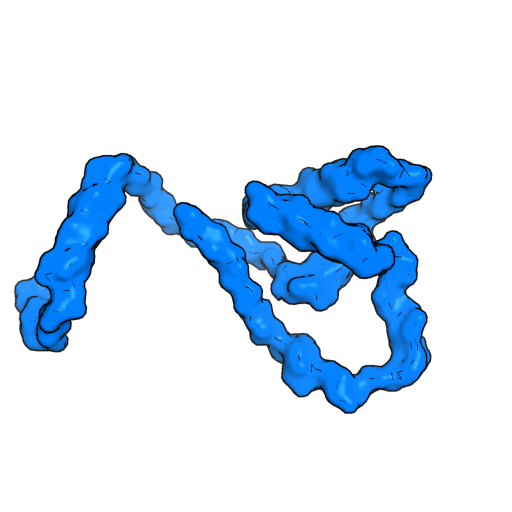498] (34-105)